Protein AF-A0A8T3LIB1-F1 (afdb_monomer)

Radius of gyration: 14.31 Å; Cα contacts (8 Å, |Δi|>4): 39; chains: 1; bounding box: 33×18×39 Å

Structure (mmCIF, N/CA/C/O backbone):
data_AF-A0A8T3LIB1-F1
#
_entry.id   AF-A0A8T3LIB1-F1
#
loop_
_atom_site.group_PDB
_atom_site.id
_atom_site.type_symbol
_atom_site.label_atom_id
_atom_site.label_alt_id
_atom_site.label_comp_id
_atom_site.label_asym_id
_atom_site.label_entity_id
_atom_site.label_seq_id
_atom_site.pdbx_PDB_ins_code
_atom_site.Cartn_x
_atom_site.Cartn_y
_atom_site.Cartn_z
_atom_site.occupancy
_atom_site.B_iso_or_equiv
_atom_site.auth_seq_id
_atom_site.auth_comp_id
_atom_site.auth_asym_id
_atom_site.auth_atom_id
_atom_site.pdbx_PDB_model_num
ATOM 1 N N . SER A 1 1 ? -10.476 7.262 -0.119 1.00 81.94 1 SER A N 1
ATOM 2 C CA . SER A 1 1 ? -10.481 6.028 -0.931 1.00 81.94 1 SER A CA 1
ATOM 3 C C . SER A 1 1 ? -9.049 5.699 -1.316 1.00 81.94 1 SER A C 1
ATOM 5 O O . SER A 1 1 ? -8.227 6.608 -1.316 1.00 81.94 1 SER A O 1
ATOM 7 N N . LEU A 1 2 ? -8.738 4.432 -1.600 1.00 94.31 2 LEU A N 1
ATOM 8 C CA . LEU A 1 2 ? -7.417 4.047 -2.105 1.00 94.31 2 LEU A CA 1
ATOM 9 C C . LEU A 1 2 ? -7.367 4.299 -3.628 1.00 94.31 2 LEU A C 1
ATOM 11 O O . LEU A 1 2 ? -8.263 3.817 -4.326 1.00 94.31 2 LEU A O 1
ATOM 15 N N . PRO A 1 3 ? -6.406 5.083 -4.152 1.00 96.25 3 PRO A N 1
ATOM 16 C CA . PRO A 1 3 ? -6.359 5.418 -5.572 1.00 96.25 3 PRO A CA 1
ATOM 17 C C . PRO A 1 3 ? -5.806 4.264 -6.413 1.00 96.25 3 PRO A C 1
ATOM 19 O O . PRO A 1 3 ? -4.972 3.482 -5.959 1.00 96.25 3 PRO A O 1
ATOM 22 N N . ARG A 1 4 ? -6.215 4.212 -7.683 1.00 96.75 4 ARG A N 1
ATOM 23 C CA . ARG A 1 4 ? -5.575 3.352 -8.682 1.00 96.75 4 ARG A CA 1
ATOM 24 C C . ARG A 1 4 ? -4.198 3.927 -9.022 1.00 96.75 4 ARG A C 1
ATOM 26 O O . ARG A 1 4 ? -4.110 5.070 -9.465 1.00 96.75 4 ARG A O 1
ATOM 33 N N . LEU 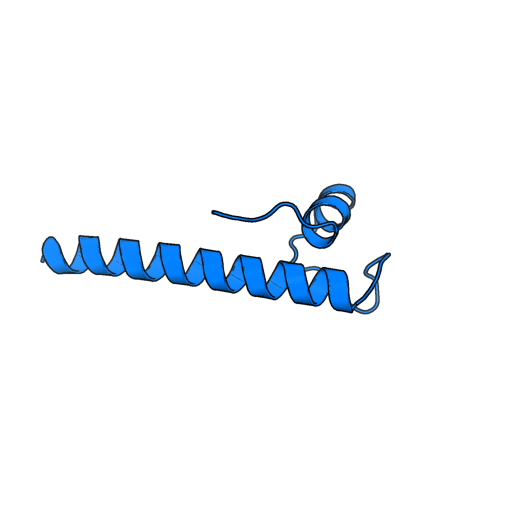A 1 5 ? -3.142 3.152 -8.789 1.00 97.31 5 LEU A N 1
ATOM 34 C CA . LEU A 1 5 ? -1.755 3.520 -9.077 1.00 97.31 5 LEU A CA 1
ATOM 35 C C . LEU A 1 5 ? -1.004 2.302 -9.613 1.00 97.31 5 LEU A C 1
ATOM 37 O O . LEU A 1 5 ? -1.140 1.215 -9.056 1.00 97.31 5 LEU A O 1
ATOM 41 N N . ASP A 1 6 ? -0.136 2.513 -10.601 1.00 95.94 6 ASP A N 1
ATOM 42 C CA . ASP A 1 6 ? 0.700 1.471 -11.215 1.00 95.94 6 ASP A CA 1
ATOM 43 C C . ASP A 1 6 ? 1.517 0.679 -10.184 1.00 95.94 6 ASP A C 1
ATOM 45 O O . ASP A 1 6 ? 1.763 -0.510 -10.360 1.00 95.94 6 ASP A O 1
ATOM 49 N N . GLY A 1 7 ? 1.918 1.330 -9.083 1.00 96.94 7 GLY A N 1
ATOM 50 C CA . GLY A 1 7 ? 2.617 0.682 -7.973 1.00 96.94 7 GLY A CA 1
ATOM 51 C C . GLY A 1 7 ? 1.820 -0.446 -7.319 1.00 96.94 7 GLY A C 1
ATOM 52 O O . GLY A 1 7 ? 2.393 -1.470 -6.966 1.00 96.94 7 GLY A O 1
ATOM 53 N N . PHE A 1 8 ? 0.499 -0.291 -7.204 1.00 97.56 8 PHE A N 1
ATOM 54 C CA . PHE A 1 8 ? -0.368 -1.353 -6.698 1.00 97.56 8 PHE A CA 1
ATOM 55 C C . PHE A 1 8 ? -0.543 -2.477 -7.716 1.00 97.56 8 PHE A C 1
ATOM 57 O O . PHE A 1 8 ? -0.495 -3.641 -7.334 1.00 97.56 8 PHE A O 1
ATOM 64 N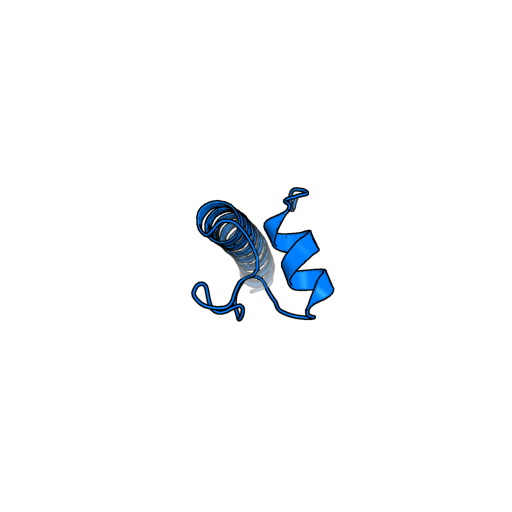 N . GLU A 1 9 ? -0.722 -2.140 -8.995 1.00 96.88 9 GLU A N 1
ATOM 65 C CA . GLU A 1 9 ? -0.915 -3.134 -10.056 1.00 96.88 9 GLU A CA 1
ATOM 66 C C . GLU A 1 9 ? 0.317 -4.034 -10.200 1.00 96.88 9 GLU A C 1
ATOM 68 O O . GLU A 1 9 ? 0.194 -5.253 -10.129 1.00 96.88 9 GLU A O 1
ATOM 73 N N . ARG A 1 10 ? 1.514 -3.441 -10.274 1.00 95.88 10 ARG A N 1
ATOM 74 C CA . ARG A 1 10 ? 2.777 -4.182 -10.427 1.00 95.88 10 ARG A CA 1
ATOM 75 C C . ARG A 1 10 ? 3.133 -5.029 -9.214 1.00 95.88 10 ARG A C 1
ATOM 77 O O . ARG A 1 10 ? 3.564 -6.162 -9.378 1.00 95.88 10 ARG A O 1
ATOM 84 N N . CYS A 1 11 ? 2.943 -4.514 -7.997 1.00 96.56 11 CYS A N 1
ATOM 85 C CA . CYS A 1 11 ? 3.094 -5.352 -6.805 1.00 96.56 11 CYS A CA 1
ATOM 86 C C . CYS A 1 11 ? 2.083 -6.513 -6.812 1.00 96.56 11 CYS A C 1
ATOM 88 O O . CYS A 1 11 ? 2.418 -7.616 -6.394 1.00 96.56 11 CYS A O 1
ATOM 90 N N . GLY A 1 12 ? 0.880 -6.300 -7.355 1.00 95.06 12 GLY A N 1
ATOM 91 C CA . GLY A 1 12 ? -0.113 -7.356 -7.547 1.00 95.06 12 GLY A CA 1
ATOM 92 C C . GLY A 1 12 ? 0.326 -8.455 -8.522 1.00 95.06 12 GLY A C 1
ATOM 93 O O . GLY A 1 12 ? 0.014 -9.618 -8.285 1.00 95.06 12 GLY A O 1
ATOM 94 N N . GLU A 1 13 ? 1.084 -8.121 -9.570 1.00 95.12 13 GLU A N 1
ATOM 95 C CA . GLU A 1 13 ? 1.624 -9.097 -10.534 1.00 95.12 13 GLU A CA 1
ATOM 96 C C . GLU A 1 13 ? 2.633 -10.064 -9.892 1.00 95.12 13 GLU A C 1
ATOM 98 O O . GLU A 1 13 ? 2.699 -11.231 -10.282 1.00 95.12 13 GLU A O 1
ATOM 103 N N . SER A 1 14 ? 3.402 -9.601 -8.899 1.00 92.75 14 SER A N 1
ATOM 104 C CA . SER A 1 14 ? 4.386 -10.409 -8.162 1.00 92.75 14 SER A CA 1
ATOM 105 C C . SER A 1 14 ? 3.876 -10.952 -6.824 1.00 92.75 14 SER A C 1
ATOM 107 O O . SER A 1 14 ? 4.639 -11.595 -6.106 1.00 92.75 14 SER A O 1
ATOM 109 N N . PHE A 1 15 ? 2.603 -10.718 -6.484 1.00 94.06 15 PHE A N 1
ATOM 110 C CA . PHE A 1 15 ? 2.024 -11.003 -5.162 1.00 94.06 15 PHE A CA 1
ATOM 111 C C . PHE A 1 15 ? 2.763 -10.322 -3.995 1.00 94.06 15 PHE A C 1
ATOM 113 O O . PHE A 1 15 ? 2.646 -10.737 -2.840 1.00 94.06 15 PHE A O 1
ATOM 120 N N . ASP A 1 16 ? 3.489 -9.243 -4.282 1.00 95.56 16 ASP A N 1
ATOM 121 C CA . ASP A 1 16 ? 4.061 -8.375 -3.268 1.00 95.56 16 ASP A CA 1
ATOM 122 C C . ASP A 1 16 ? 3.011 -7.405 -2.722 1.00 95.56 16 ASP A C 1
ATOM 124 O O . ASP A 1 16 ? 2.035 -7.031 -3.374 1.00 95.56 16 ASP A O 1
ATOM 128 N N . THR A 1 17 ? 3.267 -6.893 -1.522 1.00 96.75 17 THR A N 1
ATOM 129 C CA . THR A 1 17 ? 2.619 -5.662 -1.066 1.00 96.75 17 THR A CA 1
ATOM 130 C C . THR A 1 17 ? 3.520 -4.474 -1.388 1.00 96.75 17 THR A C 1
ATOM 132 O O . THR A 1 17 ? 4.746 -4.587 -1.366 1.00 96.75 17 THR A O 1
ATOM 135 N N . VAL A 1 18 ? 2.945 -3.284 -1.575 1.00 97.19 18 VAL A N 1
ATOM 136 C CA . VAL A 1 18 ? 3.740 -2.046 -1.723 1.00 97.19 18 VAL A CA 1
ATOM 137 C C . VAL A 1 18 ? 4.592 -1.718 -0.484 1.00 97.19 18 VAL A C 1
ATOM 139 O O . VAL A 1 18 ? 5.478 -0.866 -0.554 1.00 97.19 18 VAL A O 1
ATOM 142 N N . ILE A 1 19 ? 4.336 -2.393 0.646 1.00 97.25 19 ILE A N 1
ATOM 143 C CA . ILE A 1 19 ? 5.102 -2.292 1.894 1.00 97.25 19 ILE A CA 1
ATOM 144 C C . ILE A 1 19 ? 6.309 -3.243 1.882 1.00 97.25 19 ILE A C 1
ATOM 146 O O . ILE A 1 19 ? 7.418 -2.821 2.219 1.00 97.25 19 ILE A O 1
ATOM 150 N N . SER A 1 20 ? 6.106 -4.500 1.476 1.00 94.88 20 SER A N 1
ATOM 151 C CA . SER A 1 20 ? 7.127 -5.560 1.469 1.00 94.88 20 SER A CA 1
ATOM 152 C C . SER A 1 20 ? 8.048 -5.517 0.252 1.00 94.88 20 SER A C 1
ATOM 154 O O . SER A 1 20 ? 9.187 -5.965 0.353 1.00 94.88 20 SER A O 1
ATOM 156 N N . ALA A 1 21 ? 7.581 -4.975 -0.878 1.00 96.06 21 ALA A N 1
ATOM 157 C CA . ALA A 1 21 ? 8.356 -4.907 -2.111 1.00 96.06 21 ALA A CA 1
ATOM 158 C C . ALA A 1 21 ? 9.692 -4.181 -1.888 1.00 96.06 21 ALA A C 1
ATOM 160 O O . ALA A 1 21 ? 9.722 -3.033 -1.423 1.00 96.06 21 ALA A O 1
ATOM 161 N N . ASN A 1 22 ? 10.795 -4.845 -2.246 1.00 93.50 22 ASN A N 1
ATOM 162 C CA . ASN A 1 22 ? 12.130 -4.259 -2.206 1.00 93.50 22 ASN A CA 1
ATOM 163 C C . ASN A 1 22 ? 12.299 -3.283 -3.389 1.00 93.50 22 ASN A C 1
ATOM 165 O O . ASN A 1 22 ? 12.232 -3.719 -4.541 1.00 93.50 22 ASN A O 1
ATOM 169 N N . PRO A 1 23 ? 12.577 -1.985 -3.151 1.00 92.94 23 PRO A N 1
ATOM 170 C CA . PRO A 1 23 ? 12.760 -1.011 -4.226 1.00 92.94 23 PRO A CA 1
ATOM 171 C C . PRO A 1 23 ? 13.870 -1.359 -5.226 1.00 92.94 23 PRO A C 1
ATOM 173 O O . PRO A 1 23 ? 13.811 -0.906 -6.363 1.00 92.94 23 PRO A O 1
ATOM 176 N N . GLN A 1 24 ? 14.870 -2.154 -4.829 1.00 92.94 24 GLN A N 1
ATOM 177 C CA . GLN A 1 24 ? 15.976 -2.553 -5.709 1.00 92.94 24 GLN A CA 1
ATOM 178 C C . GLN A 1 24 ? 15.590 -3.640 -6.717 1.00 92.94 24 GLN A C 1
ATOM 180 O O . GLN A 1 24 ? 16.198 -3.725 -7.780 1.00 92.94 24 GLN A O 1
ATOM 185 N N . SER A 1 25 ? 14.607 -4.478 -6.385 1.00 90.38 25 SER A N 1
ATOM 186 C CA . SER A 1 25 ? 14.129 -5.565 -7.247 1.00 90.38 25 SER A CA 1
ATOM 187 C C . SER A 1 25 ? 12.761 -5.271 -7.861 1.00 90.38 25 SER A C 1
ATOM 189 O O . SER A 1 25 ? 12.232 -6.102 -8.592 1.00 90.38 25 SER A O 1
ATOM 191 N N . TYR A 1 26 ? 12.173 -4.112 -7.554 1.00 92.38 26 TYR A N 1
ATOM 192 C CA . TYR A 1 26 ? 10.877 -3.704 -8.071 1.00 92.38 26 TYR A CA 1
ATOM 193 C C . TYR A 1 26 ? 10.971 -3.426 -9.581 1.00 92.38 26 TYR A C 1
ATOM 195 O O . TYR A 1 26 ? 11.709 -2.523 -9.989 1.00 92.38 26 TYR A O 1
ATOM 203 N N . PRO A 1 27 ? 10.228 -4.160 -10.430 1.00 88.06 27 PRO A N 1
ATOM 204 C CA . PRO A 1 27 ? 10.305 -4.008 -11.876 1.00 88.06 27 PRO A CA 1
ATOM 205 C C . PRO A 1 27 ? 9.481 -2.789 -12.304 1.00 88.06 27 PRO A C 1
ATOM 207 O O . PRO A 1 27 ? 8.401 -2.924 -12.867 1.00 88.06 27 PRO A O 1
ATOM 210 N N . GLY A 1 28 ? 9.947 -1.576 -12.003 1.00 91.06 28 GLY A N 1
ATOM 211 C CA . GLY A 1 28 ? 9.254 -0.329 -12.320 1.00 91.06 28 GLY A CA 1
ATOM 212 C C . GLY A 1 28 ? 9.965 0.908 -11.773 1.00 91.06 28 GLY A C 1
ATOM 213 O O . GLY A 1 28 ? 11.078 0.839 -11.263 1.00 91.06 28 GLY A O 1
ATOM 214 N N . SER A 1 29 ? 9.314 2.068 -11.875 1.00 94.12 29 SER A N 1
ATOM 215 C CA . SER A 1 29 ? 9.864 3.309 -11.320 1.00 94.12 29 SER A CA 1
ATOM 216 C C . SER A 1 29 ? 9.849 3.290 -9.789 1.00 94.12 29 SER A C 1
ATOM 218 O O . SER A 1 29 ? 8.806 3.036 -9.180 1.00 94.12 29 SER A O 1
ATOM 220 N N . ALA A 1 30 ? 10.977 3.650 -9.169 1.00 93.81 30 ALA A N 1
ATOM 221 C CA . ALA A 1 30 ? 11.076 3.833 -7.721 1.00 93.81 30 ALA A CA 1
ATOM 222 C C . ALA A 1 30 ? 10.053 4.858 -7.195 1.00 93.81 30 ALA A C 1
ATOM 224 O O . ALA A 1 30 ? 9.482 4.668 -6.122 1.00 93.81 30 ALA A O 1
ATOM 225 N N . GLU A 1 31 ? 9.751 5.899 -7.976 1.00 95.56 31 GLU A N 1
ATOM 226 C CA . GLU A 1 31 ? 8.742 6.902 -7.616 1.00 95.56 31 GLU A CA 1
ATOM 227 C C . GLU A 1 31 ? 7.318 6.335 -7.646 1.00 95.56 31 GLU A C 1
ATOM 229 O O . GLU A 1 31 ? 6.496 6.694 -6.803 1.00 95.56 31 GLU A O 1
ATOM 234 N N . ALA A 1 32 ? 7.019 5.405 -8.560 1.00 96.69 32 ALA A N 1
ATOM 235 C CA . ALA A 1 32 ? 5.714 4.745 -8.598 1.00 96.69 32 ALA A CA 1
ATOM 236 C C . ALA A 1 32 ? 5.496 3.876 -7.348 1.00 96.69 32 ALA A C 1
ATOM 238 O O . ALA A 1 32 ? 4.434 3.955 -6.725 1.00 96.69 32 ALA A O 1
ATOM 239 N N . LEU A 1 33 ? 6.516 3.108 -6.945 1.00 97.69 33 LEU A N 1
ATOM 240 C CA . LEU A 1 33 ? 6.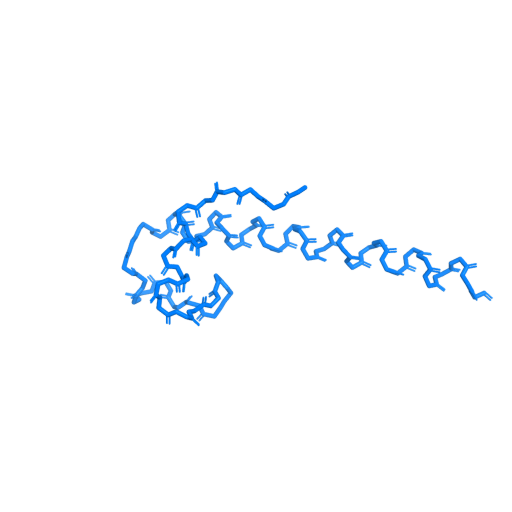474 2.310 -5.717 1.00 97.69 33 LEU A CA 1
ATOM 241 C C . LEU A 1 33 ? 6.361 3.201 -4.474 1.00 97.69 33 LEU A C 1
ATOM 243 O O . LEU A 1 33 ? 5.524 2.952 -3.608 1.00 97.69 33 LEU A O 1
ATOM 247 N N . LYS A 1 34 ? 7.166 4.267 -4.401 1.00 97.75 34 LYS A N 1
ATOM 248 C CA . LYS A 1 34 ? 7.139 5.231 -3.294 1.00 97.75 34 LYS A CA 1
ATOM 249 C C . LYS A 1 34 ? 5.765 5.882 -3.149 1.00 97.75 34 LYS A C 1
ATOM 251 O O . LYS A 1 34 ? 5.216 5.900 -2.052 1.00 97.75 34 LYS A O 1
ATOM 256 N N . LYS A 1 35 ? 5.177 6.357 -4.251 1.00 97.88 35 LYS A N 1
ATOM 257 C CA . LYS A 1 35 ? 3.845 6.974 -4.249 1.00 97.88 35 LYS A CA 1
ATOM 258 C C . LYS A 1 35 ? 2.766 6.000 -3.773 1.00 97.88 35 LYS A C 1
ATOM 260 O O . LYS A 1 35 ? 1.945 6.370 -2.939 1.00 97.88 35 LYS A O 1
ATOM 265 N N . ALA A 1 36 ? 2.777 4.760 -4.263 1.00 98.06 36 ALA A N 1
ATOM 266 C CA . ALA A 1 36 ? 1.807 3.751 -3.839 1.00 98.06 36 ALA A CA 1
ATOM 267 C C . ALA A 1 36 ? 1.966 3.382 -2.353 1.00 98.06 36 ALA A C 1
ATOM 269 O O . ALA A 1 36 ? 0.968 3.272 -1.642 1.00 98.06 36 ALA A O 1
ATOM 270 N N . ARG A 1 37 ? 3.207 3.282 -1.857 1.00 98.00 37 ARG A N 1
ATOM 271 C CA . ARG A 1 37 ? 3.501 3.083 -0.429 1.00 98.00 37 ARG A CA 1
ATOM 272 C C . ARG A 1 37 ? 2.930 4.214 0.430 1.00 98.00 37 ARG A C 1
ATOM 274 O O . ARG A 1 37 ? 2.211 3.935 1.383 1.00 98.00 37 ARG A O 1
ATOM 281 N N . THR A 1 38 ? 3.169 5.472 0.057 1.00 98.12 38 THR A N 1
ATOM 282 C CA . THR A 1 38 ? 2.636 6.638 0.783 1.00 98.12 38 THR A CA 1
ATOM 283 C C . THR A 1 38 ? 1.105 6.646 0.831 1.00 98.12 38 THR A C 1
ATOM 285 O O . THR A 1 38 ? 0.523 6.919 1.880 1.00 98.12 38 THR A O 1
ATOM 288 N N . GLU A 1 39 ? 0.424 6.314 -0.270 1.00 98.38 39 GLU A N 1
ATOM 289 C CA . GLU A 1 39 ? -1.045 6.242 -0.275 1.00 98.38 39 GLU A CA 1
ATOM 290 C C . GLU A 1 39 ? -1.579 5.071 0.568 1.00 98.38 39 GLU A C 1
ATOM 292 O O . GLU A 1 39 ? -2.600 5.219 1.244 1.00 98.38 39 GLU A O 1
ATOM 297 N N . ALA A 1 40 ? -0.877 3.933 0.602 1.00 98.06 40 ALA A N 1
ATOM 298 C CA . ALA A 1 40 ? -1.221 2.813 1.478 1.00 98.06 40 ALA A CA 1
ATOM 299 C C . ALA A 1 40 ? -1.059 3.171 2.966 1.00 98.06 40 ALA A C 1
ATOM 301 O O . ALA A 1 40 ? -1.945 2.876 3.772 1.00 98.06 40 ALA A O 1
ATOM 302 N N . GLU A 1 41 ? 0.028 3.851 3.335 1.00 98.00 41 GLU A N 1
ATOM 303 C CA . GLU A 1 41 ? 0.264 4.348 4.698 1.00 98.00 41 GLU A CA 1
ATOM 304 C C . GLU A 1 41 ? -0.817 5.350 5.120 1.00 98.00 41 GLU A C 1
ATOM 306 O O . GLU A 1 41 ? -1.402 5.226 6.198 1.00 98.00 41 GLU A O 1
ATOM 311 N N . ARG A 1 42 ? -1.152 6.303 4.242 1.00 98.19 42 ARG A N 1
ATOM 312 C CA . ARG A 1 42 ? -2.211 7.289 4.486 1.00 98.19 42 ARG A CA 1
ATOM 313 C C . ARG A 1 42 ? -3.572 6.628 4.685 1.00 98.19 42 ARG A C 1
ATOM 315 O O . ARG A 1 42 ? -4.298 6.991 5.612 1.00 98.19 42 ARG A O 1
ATOM 322 N N . PHE A 1 43 ? -3.920 5.666 3.832 1.00 97.81 43 PHE A N 1
ATOM 323 C CA . PHE A 1 43 ? -5.154 4.897 3.972 1.00 97.81 43 PHE A CA 1
ATOM 324 C C . PHE A 1 43 ? -5.184 4.128 5.298 1.00 97.81 43 PHE A C 1
ATOM 326 O O . PHE A 1 43 ? -6.168 4.205 6.030 1.00 97.81 43 PHE A O 1
ATOM 333 N N . THR A 1 44 ? -4.083 3.457 5.641 1.00 97.62 44 THR A N 1
ATOM 334 C CA . THR A 1 44 ? -3.959 2.673 6.877 1.00 97.62 44 THR A CA 1
ATOM 335 C C . THR A 1 44 ? -4.118 3.553 8.114 1.00 97.62 44 THR A C 1
ATOM 337 O O . THR A 1 44 ? -4.877 3.206 9.017 1.00 97.62 44 THR A O 1
ATOM 340 N N . LYS A 1 45 ? -3.484 4.733 8.137 1.00 97.69 45 LYS A N 1
ATOM 341 C CA . LYS A 1 45 ? -3.636 5.707 9.226 1.00 97.69 45 LYS A C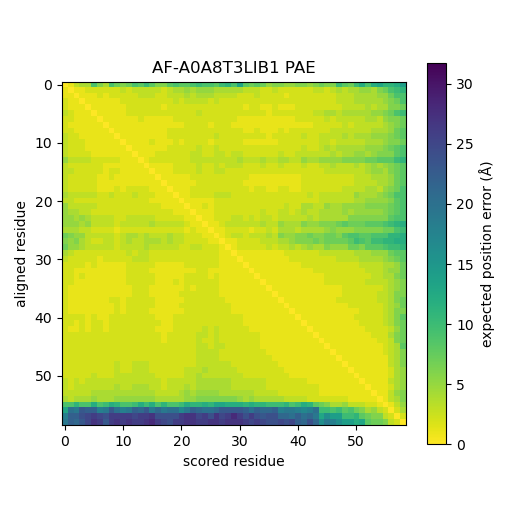A 1
ATOM 342 C C . LYS A 1 45 ? -5.079 6.190 9.369 1.00 97.69 45 LYS A C 1
ATOM 344 O O . LYS A 1 45 ? -5.584 6.245 10.483 1.00 97.69 45 LYS A O 1
ATOM 349 N N . ALA A 1 46 ? -5.759 6.488 8.262 1.00 97.56 46 ALA A N 1
ATOM 350 C CA . ALA A 1 46 ? -7.157 6.916 8.296 1.00 97.56 46 ALA A CA 1
ATOM 351 C C . ALA A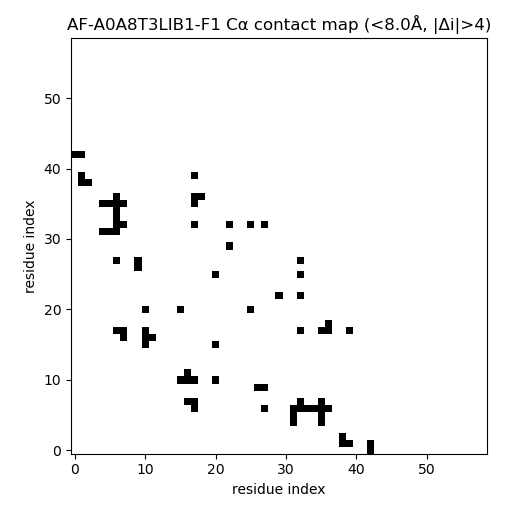 1 46 ? -8.095 5.822 8.842 1.00 97.56 46 ALA A C 1
ATOM 353 O O . ALA A 1 46 ? -9.017 6.122 9.601 1.00 97.56 46 ALA A O 1
ATOM 354 N N . VAL A 1 47 ? -7.855 4.555 8.481 1.00 97.75 47 VAL A N 1
ATOM 355 C CA . VAL A 1 47 ? -8.596 3.408 9.032 1.00 97.75 47 VAL A CA 1
ATOM 356 C C . VAL A 1 47 ? -8.319 3.253 10.526 1.00 97.75 47 VAL A C 1
ATOM 358 O O . VAL A 1 47 ? -9.262 3.122 11.303 1.00 97.75 47 VAL A O 1
ATOM 361 N N . PHE A 1 48 ? -7.048 3.315 10.929 1.00 97.69 48 PHE A N 1
ATOM 362 C CA . PHE A 1 48 ? -6.640 3.237 12.330 1.00 97.69 48 PHE A CA 1
ATOM 363 C C . PHE A 1 48 ? -7.317 4.322 13.176 1.00 97.69 48 PHE A C 1
ATOM 365 O O . PHE A 1 48 ? -7.981 4.002 14.156 1.00 97.69 48 PHE A O 1
ATOM 372 N N . ASP A 1 49 ? -7.238 5.586 12.751 1.00 97.31 49 ASP A N 1
ATOM 373 C CA . ASP A 1 49 ? -7.838 6.717 13.469 1.00 97.31 49 ASP A CA 1
ATOM 374 C C . ASP A 1 49 ? -9.347 6.553 13.631 1.00 97.31 49 ASP A C 1
ATOM 376 O O . ASP A 1 49 ? -9.906 6.852 14.685 1.00 97.31 49 ASP A O 1
ATOM 380 N N . ARG A 1 50 ? -10.018 6.041 12.595 1.00 97.38 50 ARG A N 1
ATOM 381 C CA . ARG A 1 50 ? -11.454 5.789 12.662 1.00 97.38 50 ARG A CA 1
ATOM 382 C C . ARG A 1 50 ? -11.798 4.666 13.639 1.00 97.38 50 ARG A C 1
ATOM 384 O O . ARG A 1 50 ? -12.793 4.786 14.348 1.00 97.38 50 ARG A O 1
ATOM 391 N N . ILE A 1 51 ? -11.020 3.586 13.662 1.00 97.69 51 ILE A N 1
ATOM 392 C CA . ILE A 1 51 ? -11.230 2.475 14.599 1.00 97.69 51 ILE A CA 1
ATOM 393 C C . ILE A 1 51 ? -11.022 2.955 16.034 1.00 97.69 51 ILE A C 1
ATOM 395 O O . ILE A 1 51 ? -11.875 2.707 16.880 1.00 97.69 51 ILE A O 1
ATOM 399 N N . GLU A 1 52 ? -9.931 3.668 16.301 1.00 96.88 52 GLU A 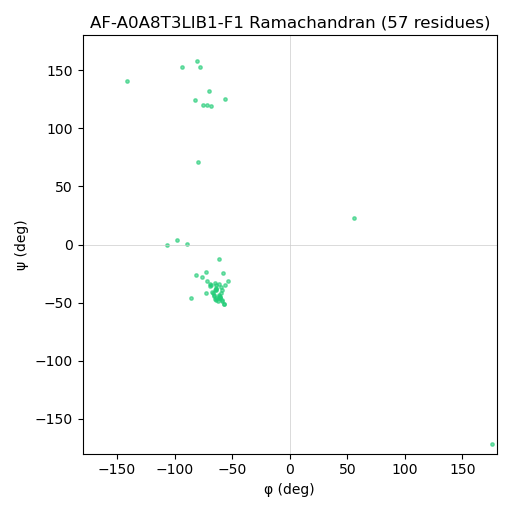N 1
ATOM 400 C CA . GLU A 1 52 ? -9.632 4.176 17.641 1.00 96.88 52 GLU A CA 1
ATOM 401 C C . GLU A 1 52 ? -10.675 5.191 18.114 1.00 96.88 52 GLU A C 1
ATOM 403 O O . GLU A 1 52 ? -11.092 5.132 19.267 1.00 96.88 52 GLU A O 1
ATOM 408 N N . PHE A 1 53 ? -11.186 6.044 17.221 1.00 96.06 53 PHE A N 1
ATOM 409 C CA . PHE A 1 53 ? -12.314 6.924 17.527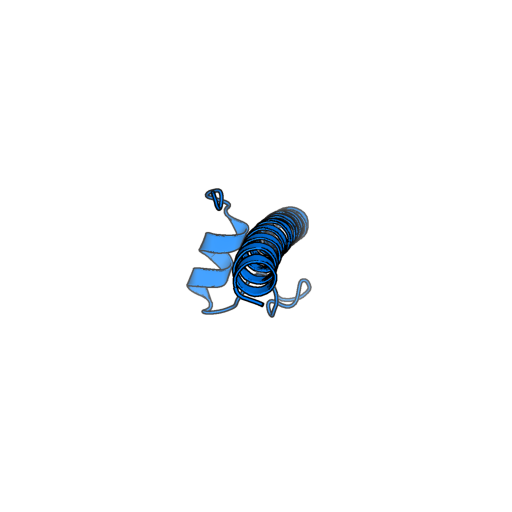 1.00 96.06 53 PHE A CA 1
ATOM 410 C C . PHE A 1 53 ? -13.548 6.132 17.991 1.00 96.06 53 PHE A C 1
ATOM 412 O O . PHE A 1 53 ? -14.074 6.392 19.068 1.00 96.06 53 PHE A O 1
ATOM 419 N N . VAL A 1 54 ? -13.962 5.110 17.233 1.00 96.62 54 VAL A N 1
ATOM 420 C CA . VAL A 1 54 ? -15.127 4.272 17.582 1.00 96.62 54 VAL A CA 1
ATOM 421 C C . VAL A 1 54 ? -14.902 3.494 18.883 1.00 96.62 54 VAL A C 1
ATOM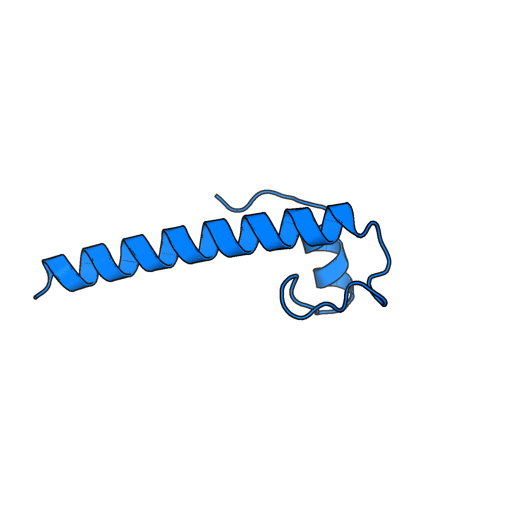 423 O O . VAL A 1 54 ? -15.823 3.342 19.680 1.00 96.62 54 VAL A O 1
ATOM 426 N N . ARG A 1 55 ? -13.684 2.996 19.123 1.00 96.00 55 ARG A N 1
ATOM 427 C CA . ARG A 1 55 ? -13.341 2.284 20.364 1.00 96.00 55 ARG A CA 1
ATOM 428 C C . ARG A 1 55 ? -13.316 3.212 21.576 1.00 96.00 55 ARG A C 1
ATOM 430 O O . ARG A 1 55 ? -13.696 2.773 22.654 1.00 96.00 55 ARG A O 1
ATOM 437 N N . GLY A 1 56 ? -12.878 4.457 21.396 1.00 89.12 56 GLY A N 1
ATOM 438 C CA . GLY A 1 56 ? -12.872 5.483 22.436 1.00 89.12 56 GLY A CA 1
ATOM 439 C C . GLY A 1 56 ? -14.268 6.000 22.790 1.00 89.12 56 GLY A C 1
ATOM 440 O O . GLY A 1 56 ? -14.498 6.331 23.942 1.00 89.12 56 GLY A O 1
ATOM 441 N N . GLU A 1 57 ? -15.207 6.028 21.838 1.00 68.88 57 GLU A N 1
ATOM 442 C CA . GLU A 1 57 ? -16.624 6.333 22.110 1.00 68.88 57 GLU A CA 1
ATOM 443 C C . GLU A 1 57 ? -17.362 5.191 22.8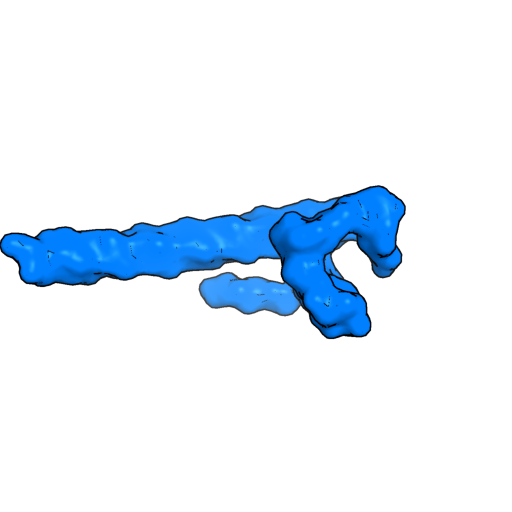29 1.00 68.88 57 GLU A C 1
ATOM 445 O O . GLU A 1 57 ? -18.383 5.422 23.474 1.00 68.88 57 GLU A O 1
ATOM 450 N N . ALA A 1 58 ? -16.872 3.955 22.699 1.00 59.97 58 ALA A N 1
ATOM 451 C CA . ALA A 1 58 ? -17.460 2.764 23.312 1.00 59.97 58 ALA A CA 1
ATOM 452 C C . ALA A 1 58 ? -16.925 2.455 24.729 1.00 59.97 58 ALA A C 1
ATOM 454 O O . ALA A 1 58 ? -17.333 1.445 25.308 1.00 59.97 58 ALA A O 1
ATOM 455 N N . ALA A 1 59 ? -16.009 3.278 25.256 1.00 51.88 59 ALA A N 1
ATOM 456 C CA . ALA A 1 59 ? -15.407 3.165 26.589 1.00 51.88 59 ALA A CA 1
ATOM 457 C C . ALA A 1 59 ? -16.017 4.180 27.566 1.00 51.88 59 ALA A C 1
ATOM 459 O O . ALA A 1 59 ? -16.196 3.802 28.746 1.00 51.88 59 ALA A O 1
#

pLDDT: mean 93.84, std 8.45, range [51.88, 98.38]

Mean predicted aligned error: 3.5 Å

Secondary structure (DSSP, 8-state):
-PPP-HHHHHHHHTT--TTT--TTT-SS-HHHHHHHHHHHHHHHHHHHHHHHHHHHHT-

Organism: Escherichia coli (NCBI:txid562)

Nearest PDB structures (foldseek):
  3ez6-assembly1_A  TM=1.009E+00  e=2.110E-05  Escherichia coli
  3ez6-assembly1_B  TM=1.003E+00  e=3.613E-05  Escherichia coli
  3ez7-assembly1_A-2  TM=7.884E-01  e=2.221E-04  Escherichia coli
  7npe-assembly2_D  TM=4.891E-01  e=5.807E-01  Vibrio cholerae

Solvent-accessible surface area (backbone atoms only — not comparable to full-atom values): 3534 Å² total; per-residue (Å²): 134,87,78,93,45,70,25,54,54,56,23,54,75,72,74,40,46,58,80,73,51,53,73,91,75,48,96,66,59,63,66,43,39,50,52,38,28,53,52,51,51,52,50,50,49,54,53,49,54,52,52,51,50,56,54,61,74,74,106

Foldseek 3Di:
DQDDAPLCVQCVVVVHDLVRDDLVPRPDDSVSSVVNVVSVVVVVVVVVVVVVVVVVVVD

InterPro domains:
  IPR027417 P-loop containing nucleoside triphosphate hydrolase [G3DSA:3.40.50.300] (1-59)

Sequence (59 aa):
SLPRLDGFERCGESFDTVISANPQSYPGSAEALKKARTEAERFTKAVFDRIEFVRGEAA